Protein AF-A0A0S8G9I5-F1 (afdb_monomer_lite)

Sequence (180 aa):
MPITRRNDHHEYWGPWATLGWSVLLLGIFMLVQYGVWHVFSDVMQMRDPELASGASVFARYAGLVLALSTHATAGVCGALLIVIIHGRRGARPATYLAWRWAGWRTFRFWFAASLMLVGVAELANYLADRPAVPEFMRLAYETAGWLPLLALAVVMVAPLFEEVFFRGFLYAGLAHSRIG

Foldseek 3Di:
DDPPPDLCLQLAAAQVVLVVLLVVLVVVLVVLLVVLLVVVLVVVCVVPVVCVDSVSVCLQAVQQSLLVSLQRSLVVSVVVLVVVSVVRPPHDLCVLLVPDDDDPVRVVVVVVVVVVVLVVVLVVCVVVVHDSDDPSRVSNCVNNVDNVSSCCSPVPRNVVSCSCSVRRRNVSNHVSHPND

pLDDT: mean 88.64, std 13.07, range [40.5, 98.31]

Secondary structure (DSSP, 8-state):
-------GGGTSPPHHHHHHHHHHHHHHHHHHHHHHHHHHHHHHHHH-TT--SHHHHHHHHHHHHHHHHHHHHHHHHHHHHHHHHHTSTT--HHHHTT--PPPHHHHHHHHHHHHHHHHHHHHHHHHTT--SS-HHHHHHHHT-SSHHHHHHIIIIIHHHHHIIIIIIIIIHHHHTSTT-

Structure (mmCIF, N/CA/C/O backbone):
data_AF-A0A0S8G9I5-F1
#
_entry.id   AF-A0A0S8G9I5-F1
#
loop_
_atom_site.group_PDB
_atom_site.id
_atom_site.type_symbol
_atom_site.label_atom_id
_atom_site.label_alt_id
_atom_site.label_comp_id
_atom_site.label_asym_id
_atom_site.label_entity_id
_atom_site.label_seq_id
_atom_site.pdbx_PDB_ins_code
_atom_site.Cartn_x
_atom_site.Cartn_y
_atom_site.Cartn_z
_atom_site.occupancy
_atom_site.B_iso_or_equiv
_atom_site.auth_seq_id
_atom_site.auth_comp_id
_atom_site.auth_asym_id
_atom_site.auth_atom_id
_atom_site.pdbx_PDB_model_num
ATOM 1 N N . MET A 1 1 ? -14.919 -9.588 39.636 1.00 40.50 1 MET A N 1
ATOM 2 C CA . MET A 1 1 ? -14.364 -8.240 39.379 1.00 40.50 1 MET A CA 1
ATOM 3 C C . MET A 1 1 ? -15.350 -7.483 38.507 1.00 40.50 1 MET A C 1
ATOM 5 O O . MET A 1 1 ? -15.691 -8.015 37.456 1.00 40.50 1 MET A O 1
ATOM 9 N N . PRO A 1 2 ? -15.861 -6.317 38.928 1.00 40.72 2 PRO A N 1
ATOM 10 C CA . PRO A 1 2 ? -16.742 -5.527 38.084 1.00 40.72 2 PRO A CA 1
ATOM 11 C C . PRO A 1 2 ? -15.898 -4.856 36.996 1.00 40.72 2 PRO A C 1
ATOM 13 O O . PRO A 1 2 ? -14.921 -4.172 37.293 1.00 40.72 2 PRO A O 1
ATOM 16 N N . ILE A 1 3 ? -16.254 -5.095 35.735 1.00 45.78 3 ILE A N 1
ATOM 17 C CA . ILE A 1 3 ? -15.693 -4.387 34.583 1.00 45.78 3 ILE A CA 1
ATOM 18 C C . ILE A 1 3 ? -16.257 -2.970 34.658 1.00 45.78 3 ILE A C 1
ATOM 20 O O . ILE A 1 3 ? -17.406 -2.723 34.290 1.00 45.78 3 ILE A O 1
ATOM 24 N N . THR A 1 4 ? -15.485 -2.041 35.212 1.00 46.47 4 THR A N 1
ATOM 25 C CA . THR A 1 4 ? -15.797 -0.620 35.119 1.00 46.47 4 THR A CA 1
ATOM 26 C C . THR A 1 4 ? -15.735 -0.242 33.641 1.00 46.47 4 THR A C 1
ATOM 28 O O . THR A 1 4 ? -14.672 -0.287 33.026 1.00 46.47 4 THR A O 1
ATOM 31 N N . ARG A 1 5 ? -16.886 0.093 33.040 1.00 44.69 5 ARG A N 1
ATOM 32 C CA . ARG A 1 5 ? -16.924 0.781 31.744 1.00 44.69 5 ARG A CA 1
ATOM 33 C C . ARG A 1 5 ? -16.245 2.132 31.942 1.00 44.69 5 ARG A C 1
ATOM 35 O O . ARG A 1 5 ? -16.854 3.076 32.440 1.00 44.69 5 ARG A O 1
ATOM 42 N N . ARG A 1 6 ? -14.955 2.197 31.635 1.00 48.72 6 ARG A N 1
ATOM 43 C CA . ARG A 1 6 ? -14.261 3.460 31.425 1.00 48.72 6 ARG A CA 1
ATOM 44 C C . ARG A 1 6 ? -14.947 4.129 30.228 1.00 48.72 6 ARG A C 1
ATOM 46 O O . ARG A 1 6 ? -15.430 3.464 29.318 1.00 48.72 6 ARG A O 1
ATOM 53 N N . ASN A 1 7 ? -15.129 5.443 30.295 1.00 48.00 7 ASN A N 1
ATOM 54 C CA . ASN A 1 7 ? -15.726 6.196 29.195 1.00 48.00 7 ASN A CA 1
ATOM 55 C C . ASN A 1 7 ? -14.688 6.297 28.068 1.00 48.00 7 ASN A C 1
ATOM 57 O O . ASN A 1 7 ? -13.975 7.292 27.952 1.00 48.00 7 ASN A O 1
ATOM 61 N N . ASP A 1 8 ? -14.593 5.247 27.256 1.00 53.97 8 ASP A N 1
ATOM 62 C CA . ASP A 1 8 ? -13.594 5.070 26.192 1.00 53.97 8 ASP A CA 1
ATOM 63 C C . ASP A 1 8 ? -13.790 6.055 25.020 1.00 53.97 8 ASP A C 1
ATOM 65 O O . ASP A 1 8 ? -12.931 6.202 24.152 1.00 53.97 8 ASP A O 1
ATOM 69 N N . HIS A 1 9 ? -14.901 6.802 25.020 1.00 54.06 9 HIS A N 1
ATOM 70 C CA . HIS A 1 9 ? -15.268 7.778 23.989 1.00 54.06 9 HIS A CA 1
ATOM 71 C C . HIS A 1 9 ? -14.247 8.914 23.783 1.00 54.06 9 HIS A C 1
ATOM 73 O O . HIS A 1 9 ? -14.308 9.617 22.772 1.00 54.06 9 HIS A O 1
ATOM 79 N N . HIS A 1 10 ? -13.313 9.128 24.714 1.00 60.84 10 HIS A N 1
ATOM 80 C CA . HIS A 1 10 ? -12.284 10.161 24.568 1.00 60.84 10 HIS A CA 1
ATOM 81 C C . HIS A 1 10 ? -11.042 9.697 23.799 1.00 60.84 10 HIS A C 1
ATOM 83 O O . HIS A 1 10 ? -10.368 10.535 23.199 1.00 60.84 10 HIS A O 1
ATOM 89 N N . GLU A 1 11 ? -10.756 8.395 23.766 1.00 75.12 11 GLU A N 1
ATOM 90 C CA . GLU A 1 11 ? -9.506 7.872 23.197 1.00 75.12 11 GLU A CA 1
ATOM 91 C C . GLU A 1 11 ? -9.548 7.781 21.671 1.00 75.12 11 GLU A C 1
ATOM 93 O O . GLU A 1 11 ? -8.516 7.931 21.021 1.00 75.12 11 GLU A O 1
ATOM 98 N N . TYR A 1 12 ? -10.743 7.621 21.097 1.00 83.00 12 TYR A N 1
ATOM 99 C CA . TYR A 1 12 ? -10.941 7.479 19.658 1.00 83.00 12 TYR A CA 1
ATOM 100 C C . TYR A 1 12 ? -11.395 8.782 18.998 1.00 83.00 12 TYR A C 1
ATOM 102 O O . TYR A 1 12 ? -11.953 9.690 19.630 1.00 83.00 12 TYR A O 1
ATOM 110 N N . TRP A 1 13 ? -11.126 8.881 17.696 1.00 84.56 13 TRP A N 1
ATOM 111 C CA . TRP A 1 13 ? -11.718 9.928 16.872 1.00 84.56 13 TRP A CA 1
ATOM 112 C C . TRP A 1 13 ? -13.193 9.583 16.649 1.00 84.56 13 TRP A C 1
ATOM 114 O O . TRP A 1 13 ? -13.551 8.415 16.538 1.00 84.56 13 TRP A O 1
ATOM 124 N N . GLY A 1 14 ? -14.056 10.602 16.624 1.00 85.81 14 GLY A N 1
ATOM 125 C CA . GLY A 1 14 ? -15.460 10.400 16.267 1.00 85.81 14 GLY A CA 1
ATOM 126 C C . GLY A 1 14 ? -15.603 9.968 14.801 1.00 85.81 14 GLY A C 1
ATOM 127 O O . GLY A 1 14 ? -14.696 10.213 14.006 1.00 85.81 14 GLY A O 1
ATOM 128 N N . PRO A 1 15 ? -16.762 9.426 14.400 1.00 88.12 15 PRO A N 1
ATOM 129 C CA . PRO A 1 15 ? -16.919 8.733 13.120 1.00 88.12 15 PRO A CA 1
ATOM 130 C C . PRO A 1 15 ? -16.660 9.669 11.934 1.00 88.12 15 PRO A C 1
ATOM 132 O O . PRO A 1 15 ? -15.913 9.336 11.020 1.00 88.12 15 PRO A O 1
ATOM 135 N N . TRP A 1 16 ? -17.186 10.893 11.994 1.00 89.75 16 TRP A N 1
ATOM 136 C CA . TRP A 1 16 ? -16.974 11.912 10.965 1.00 89.75 16 TRP A CA 1
ATOM 137 C C . TRP A 1 16 ? -15.530 12.407 10.893 1.00 89.75 16 TRP A C 1
ATOM 139 O O . TRP A 1 16 ? -15.026 12.659 9.803 1.00 89.75 16 TRP A O 1
ATOM 149 N N . ALA A 1 17 ? -14.845 12.511 12.036 1.00 91.06 17 ALA A N 1
ATOM 150 C CA . ALA A 1 17 ? -13.436 12.886 12.057 1.00 91.06 17 ALA A CA 1
ATOM 151 C C . ALA A 1 17 ? -12.570 11.762 11.471 1.00 91.06 17 ALA A C 1
ATOM 153 O O . ALA A 1 17 ? -11.697 12.035 10.654 1.00 91.06 17 ALA A O 1
ATOM 154 N N . THR A 1 18 ? -12.847 10.503 11.819 1.00 93.00 18 THR A N 1
ATOM 155 C CA . THR A 1 18 ? -12.174 9.330 11.245 1.00 93.00 18 THR A CA 1
ATOM 156 C C . THR A 1 18 ? -12.372 9.256 9.735 1.00 93.00 18 THR A C 1
ATOM 158 O O . THR A 1 18 ? -11.395 9.077 9.011 1.00 93.00 18 THR A O 1
ATOM 161 N N . LEU A 1 19 ? -13.596 9.460 9.235 1.00 93.88 19 LEU A N 1
ATOM 162 C CA . LEU A 1 19 ? -13.860 9.506 7.794 1.00 93.88 19 LEU A CA 1
ATOM 163 C C . LEU A 1 19 ? -13.138 10.679 7.119 1.00 93.88 19 LEU A C 1
ATOM 165 O O . LEU A 1 19 ? -12.492 10.476 6.095 1.00 93.88 19 LEU A O 1
ATOM 169 N N . GLY A 1 20 ? -13.173 11.876 7.713 1.00 95.44 20 GLY A N 1
ATOM 170 C CA . GLY A 1 20 ? -12.478 13.054 7.185 1.00 95.44 20 GLY A CA 1
ATOM 171 C C . GLY A 1 20 ? -10.966 12.843 7.061 1.00 95.44 20 GLY A C 1
ATOM 172 O O . GLY A 1 20 ? -10.391 13.085 6.001 1.00 95.44 20 GLY A O 1
ATOM 173 N N . TRP A 1 21 ? -10.328 12.309 8.105 1.00 95.44 21 TRP A N 1
ATOM 174 C CA . TRP A 1 21 ? -8.907 11.951 8.073 1.00 95.44 21 TRP A CA 1
ATOM 175 C C . TRP A 1 21 ? -8.605 10.821 7.090 1.00 95.44 21 TRP A C 1
ATOM 177 O O . TRP A 1 21 ? -7.568 10.857 6.436 1.00 95.44 21 TRP A O 1
ATOM 187 N N . SER A 1 22 ? -9.503 9.844 6.948 1.00 95.62 22 SER A N 1
ATOM 188 C CA . SER A 1 22 ? -9.336 8.738 5.997 1.00 95.62 22 SER A CA 1
ATOM 189 C C . SER A 1 22 ? -9.384 9.225 4.551 1.00 95.62 22 SER A C 1
ATOM 191 O O . SER A 1 22 ? -8.548 8.826 3.747 1.00 95.62 22 SER A O 1
ATOM 193 N N . VAL A 1 23 ? -10.309 10.134 4.228 1.00 97.19 23 VAL A N 1
ATOM 194 C CA . VAL A 1 23 ? -10.384 10.774 2.905 1.00 97.19 23 VAL A CA 1
ATOM 195 C C . VAL A 1 23 ? -9.152 11.640 2.650 1.00 97.19 23 VAL A C 1
ATOM 197 O O . VAL A 1 23 ? -8.579 11.574 1.565 1.00 97.19 23 VAL A O 1
ATOM 200 N N . LEU A 1 24 ? -8.695 12.406 3.647 1.00 97.25 24 LEU A N 1
ATOM 201 C CA . LEU A 1 24 ? -7.464 13.185 3.519 1.00 97.25 24 LEU A CA 1
ATOM 202 C C . LEU A 1 24 ? -6.247 12.282 3.276 1.00 97.25 24 LEU A C 1
ATOM 204 O O . LEU A 1 24 ? -5.451 12.559 2.382 1.00 97.25 24 LEU A O 1
ATOM 208 N N . LEU A 1 25 ? -6.111 11.193 4.037 1.00 96.81 25 LEU A N 1
ATOM 209 C CA . LEU A 1 25 ? -5.029 10.225 3.862 1.00 96.81 25 LEU A CA 1
ATOM 210 C C . LEU A 1 25 ? -5.096 9.542 2.501 1.00 96.81 25 LEU A C 1
ATOM 212 O O . LEU A 1 25 ? -4.047 9.352 1.899 1.00 96.81 25 LEU A O 1
ATOM 216 N N . LEU A 1 26 ? -6.290 9.235 1.989 1.00 96.62 26 LEU A N 1
ATOM 217 C CA . LEU A 1 26 ? -6.466 8.718 0.633 1.00 96.62 26 LEU A CA 1
ATOM 218 C C . LEU A 1 26 ? -6.025 9.745 -0.421 1.00 96.62 26 LEU A C 1
ATOM 220 O O . LEU A 1 26 ? -5.347 9.391 -1.380 1.00 96.62 26 LEU A O 1
ATOM 224 N N . GLY A 1 27 ? -6.350 11.025 -0.231 1.00 98.06 27 GLY A N 1
ATOM 225 C CA . GLY A 1 27 ? -5.862 12.098 -1.099 1.00 98.06 27 GLY A CA 1
ATOM 226 C C . GLY A 1 27 ? -4.334 12.184 -1.098 1.00 98.06 27 GLY A C 1
ATOM 227 O O . GLY A 1 27 ? -3.712 12.196 -2.157 1.00 98.06 27 GLY A O 1
ATOM 228 N N . ILE A 1 28 ? -3.713 12.168 0.083 1.00 98.00 28 ILE A N 1
ATOM 229 C CA . ILE A 1 28 ? -2.249 12.188 0.227 1.00 98.00 28 ILE A CA 1
ATOM 230 C C . ILE A 1 28 ? -1.620 10.922 -0.362 1.00 98.00 28 ILE A C 1
ATOM 232 O O . ILE A 1 28 ? -0.601 11.013 -1.038 1.00 98.00 28 ILE A O 1
ATOM 236 N N . PHE A 1 29 ? -2.240 9.761 -0.161 1.00 97.62 29 PHE A N 1
ATOM 237 C CA . PHE A 1 29 ? -1.826 8.490 -0.750 1.00 97.62 29 PHE A CA 1
ATOM 238 C C . PHE A 1 29 ? -1.730 8.609 -2.274 1.00 97.62 29 PHE A C 1
ATOM 240 O O . PHE A 1 29 ? -0.690 8.297 -2.853 1.00 97.62 29 PHE A O 1
ATOM 247 N N . MET A 1 30 ? -2.775 9.141 -2.920 1.00 97.75 30 MET A N 1
ATOM 248 C CA . MET A 1 30 ? -2.793 9.341 -4.372 1.00 97.75 30 MET A CA 1
ATOM 249 C C . MET A 1 30 ? -1.730 10.348 -4.822 1.00 97.75 30 MET A C 1
ATOM 251 O O . MET A 1 30 ? -1.039 10.108 -5.810 1.00 97.75 30 MET A O 1
ATOM 255 N N . LEU A 1 31 ? -1.549 11.444 -4.078 1.00 98.31 31 LEU A N 1
ATOM 256 C CA . LEU A 1 31 ? -0.527 12.450 -4.379 1.00 98.31 31 LEU A CA 1
ATOM 257 C C . LEU A 1 31 ? 0.893 11.890 -4.274 1.00 98.31 31 LEU A C 1
ATOM 259 O O . LEU A 1 31 ? 1.727 12.201 -5.119 1.00 98.31 31 LEU A O 1
ATOM 263 N N . VAL A 1 32 ? 1.178 11.058 -3.270 1.00 98.25 32 VAL A N 1
ATOM 264 C CA . VAL A 1 32 ? 2.503 10.445 -3.103 1.00 98.25 32 VAL A CA 1
ATOM 265 C C . VAL A 1 32 ? 2.766 9.436 -4.216 1.00 98.25 32 VAL A C 1
ATOM 267 O O . VAL A 1 32 ? 3.834 9.492 -4.822 1.00 98.25 32 VAL A O 1
ATOM 270 N N . GLN A 1 33 ? 1.807 8.565 -4.543 1.00 96.88 33 GLN A N 1
ATOM 271 C CA . GLN A 1 33 ? 1.974 7.623 -5.655 1.00 96.88 33 GLN A CA 1
ATOM 272 C C . GLN A 1 33 ? 2.198 8.342 -6.988 1.00 96.88 33 GLN A C 1
ATOM 274 O O . GLN A 1 33 ? 3.132 8.014 -7.720 1.00 96.88 33 GLN A O 1
ATOM 279 N N . TYR A 1 34 ? 1.378 9.353 -7.279 1.00 97.00 34 TYR A N 1
ATOM 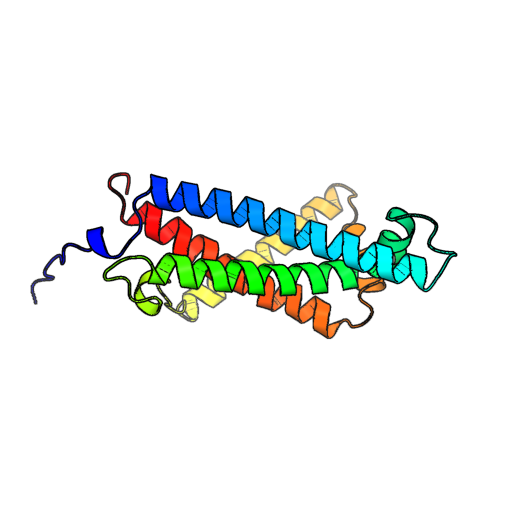280 C CA . TYR A 1 34 ? 1.506 10.159 -8.489 1.00 97.00 34 TYR A CA 1
ATOM 281 C C . TYR A 1 34 ? 2.832 10.931 -8.525 1.00 97.00 34 TYR A C 1
ATOM 283 O O . TYR A 1 34 ? 3.508 10.959 -9.550 1.00 97.00 34 TYR A O 1
ATOM 291 N N . GLY A 1 35 ? 3.248 11.508 -7.396 1.00 97.88 35 GLY A N 1
ATOM 292 C CA . GLY A 1 35 ? 4.516 12.222 -7.276 1.00 97.88 35 GLY A CA 1
ATOM 293 C C . GLY A 1 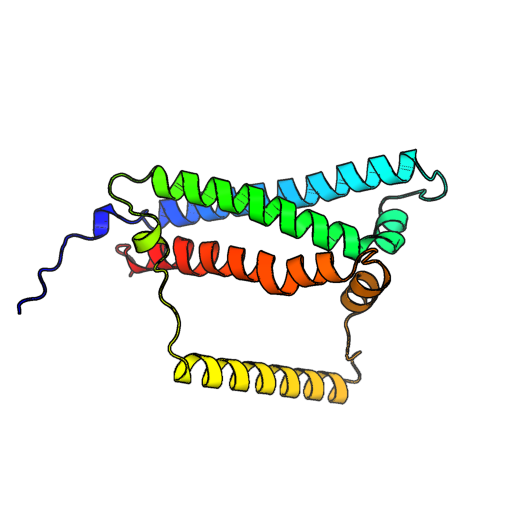35 ? 5.725 11.318 -7.514 1.00 97.88 35 GLY A C 1
ATOM 294 O O . GLY A 1 35 ? 6.611 11.684 -8.284 1.00 97.88 35 GLY A O 1
ATOM 295 N N . VAL A 1 36 ? 5.748 10.121 -6.917 1.00 97.81 36 VAL A N 1
ATOM 296 C CA . VAL A 1 36 ? 6.814 9.131 -7.156 1.00 97.81 36 VAL A CA 1
ATOM 297 C C . VAL A 1 36 ? 6.851 8.729 -8.625 1.00 97.81 36 VAL A C 1
ATOM 299 O O . VAL A 1 36 ? 7.931 8.714 -9.212 1.00 97.81 36 VAL A O 1
ATOM 302 N N . TRP A 1 37 ? 5.692 8.457 -9.229 1.00 96.75 37 TRP A N 1
ATOM 303 C CA . TRP A 1 37 ? 5.592 8.133 -10.650 1.00 96.75 37 TRP A CA 1
ATOM 304 C C . TRP A 1 37 ? 6.206 9.222 -11.539 1.00 96.75 37 TRP A C 1
ATOM 306 O O . TRP A 1 37 ? 7.069 8.918 -12.362 1.00 96.75 37 TRP A O 1
ATOM 316 N N . HIS A 1 38 ? 5.812 10.481 -11.343 1.00 96.69 38 HIS A N 1
ATOM 317 C CA . HIS A 1 38 ? 6.303 11.595 -12.154 1.00 96.69 38 HIS A CA 1
ATOM 318 C C . HIS A 1 38 ? 7.794 11.841 -11.971 1.00 96.69 38 HIS A C 1
ATOM 320 O O . HIS A 1 38 ? 8.531 11.847 -12.952 1.00 96.69 38 HIS A O 1
ATOM 326 N N . VAL A 1 39 ? 8.259 11.958 -10.724 1.00 97.25 39 VAL A N 1
ATOM 327 C CA . VAL A 1 39 ? 9.683 12.182 -10.443 1.00 97.25 39 VAL A CA 1
ATOM 328 C C . VAL A 1 39 ? 10.529 11.044 -11.009 1.00 97.25 39 VAL A C 1
ATOM 330 O O . VAL A 1 39 ? 11.565 11.291 -11.620 1.00 97.25 39 VAL A O 1
ATOM 333 N N . PHE A 1 40 ? 10.093 9.793 -10.845 1.00 96.69 40 PHE A N 1
ATOM 334 C CA . PHE A 1 40 ? 10.810 8.648 -11.395 1.00 96.69 40 PHE A CA 1
ATOM 335 C C . PHE A 1 40 ? 10.837 8.683 -12.927 1.00 96.69 40 PHE A C 1
ATOM 337 O O . PHE A 1 40 ? 11.901 8.507 -13.522 1.00 96.69 40 PHE A O 1
ATOM 344 N N . SER A 1 41 ? 9.688 8.932 -13.560 1.00 95.56 41 SER A N 1
ATOM 345 C CA . SER A 1 41 ? 9.573 9.007 -15.016 1.00 95.56 41 SER A CA 1
ATOM 346 C C . SER A 1 41 ? 10.466 10.097 -15.594 1.00 95.56 41 SER A C 1
ATOM 348 O O . SER A 1 41 ? 11.256 9.807 -16.488 1.00 95.56 41 SER A O 1
ATOM 350 N N . ASP A 1 42 ? 10.416 11.309 -15.049 1.00 95.31 42 ASP A N 1
ATOM 351 C CA . ASP A 1 42 ? 11.211 12.438 -15.536 1.00 95.31 42 ASP A CA 1
ATOM 352 C C . ASP A 1 42 ? 12.714 12.145 -15.420 1.00 95.31 42 ASP A C 1
ATOM 354 O O . ASP A 1 42 ? 13.470 12.344 -16.371 1.00 95.31 42 ASP A O 1
ATOM 358 N N . VAL A 1 43 ? 13.154 11.578 -14.291 1.00 96.38 43 VAL A N 1
ATOM 359 C CA . VAL A 1 43 ? 14.565 11.213 -14.088 1.00 96.38 43 VAL A CA 1
ATOM 360 C C . VAL A 1 43 ? 15.013 10.114 -15.054 1.00 96.38 43 VAL A C 1
ATOM 362 O O . VAL A 1 43 ? 16.145 10.164 -15.536 1.00 96.38 43 VAL A O 1
ATOM 365 N N . MET A 1 44 ? 14.171 9.118 -15.348 1.00 95.75 44 MET A N 1
ATOM 366 C CA . MET A 1 44 ? 14.527 8.058 -16.300 1.00 95.75 44 MET A CA 1
ATOM 367 C C . MET A 1 44 ? 14.602 8.582 -17.735 1.00 95.75 44 MET A C 1
ATOM 369 O O . MET A 1 44 ? 15.562 8.267 -18.431 1.00 95.75 44 MET A O 1
ATOM 373 N N . GLN A 1 45 ? 13.665 9.431 -18.157 1.00 94.88 45 GLN A N 1
ATOM 374 C CA . GLN A 1 45 ? 13.676 10.026 -19.501 1.00 94.88 45 GLN A CA 1
ATOM 375 C C . GLN A 1 45 ? 14.874 10.960 -19.717 1.00 94.88 45 GLN A C 1
ATOM 377 O O . GLN A 1 45 ? 15.448 10.994 -20.802 1.00 94.88 45 GLN A O 1
ATOM 382 N N . MET A 1 46 ? 15.315 11.677 -18.676 1.00 94.00 46 MET A N 1
ATOM 383 C CA . MET A 1 46 ? 16.543 12.483 -18.735 1.00 94.00 46 MET A CA 1
ATOM 384 C C . MET A 1 46 ? 17.811 11.634 -18.892 1.00 94.00 46 MET A C 1
ATOM 386 O O . MET A 1 46 ? 18.810 12.116 -19.424 1.00 94.00 46 MET A O 1
ATOM 390 N N . ARG A 1 47 ? 17.801 10.394 -18.389 1.00 94.25 47 ARG A N 1
ATOM 391 C CA . ARG A 1 47 ? 18.947 9.473 -18.458 1.00 94.25 47 ARG A CA 1
ATOM 392 C C . ARG A 1 47 ? 18.970 8.648 -19.737 1.00 94.25 47 ARG A C 1
ATOM 394 O O . ARG A 1 47 ? 20.053 8.304 -20.197 1.00 94.25 47 ARG A O 1
ATOM 401 N N . ASP A 1 48 ? 17.801 8.323 -20.271 1.00 93.44 48 ASP A N 1
ATOM 402 C CA . ASP A 1 48 ? 17.637 7.507 -21.466 1.00 93.44 48 ASP A CA 1
ATOM 403 C C . ASP A 1 48 ? 16.598 8.150 -22.402 1.00 93.44 48 ASP A C 1
ATOM 405 O O . ASP A 1 48 ? 15.391 7.957 -22.213 1.00 93.44 48 ASP A O 1
ATOM 409 N N . PRO A 1 49 ? 17.051 8.915 -23.415 1.00 88.06 49 PRO A N 1
ATOM 410 C CA . PRO A 1 49 ? 16.171 9.564 -24.383 1.00 88.06 49 PRO A CA 1
ATOM 411 C C . PRO A 1 49 ? 15.324 8.598 -25.226 1.00 88.06 49 PRO A C 1
ATOM 413 O O . PRO A 1 49 ? 14.366 9.045 -25.855 1.00 88.06 49 PRO A O 1
ATOM 416 N N . GLU A 1 50 ? 15.635 7.293 -25.253 1.00 90.38 50 GLU A N 1
ATOM 417 C CA . GLU A 1 50 ? 14.793 6.294 -25.932 1.00 90.38 50 GLU A CA 1
ATOM 418 C C . GLU A 1 50 ? 13.451 6.084 -25.210 1.00 90.38 50 GLU A C 1
ATOM 420 O O . GLU A 1 50 ? 12.476 5.615 -25.805 1.00 90.38 50 GLU A O 1
ATOM 425 N N . LEU A 1 51 ? 13.355 6.485 -23.938 1.00 91.31 51 LEU A N 1
ATOM 426 C CA . LEU A 1 51 ? 12.113 6.499 -23.170 1.00 91.31 51 LEU A CA 1
ATOM 427 C C . LEU A 1 51 ? 11.257 7.709 -23.571 1.00 91.31 51 LEU A C 1
ATOM 429 O O . LEU A 1 51 ? 11.068 8.649 -22.809 1.00 91.31 51 LEU A O 1
ATOM 433 N N . ALA A 1 52 ? 10.697 7.675 -24.778 1.00 86.38 52 ALA A N 1
ATOM 434 C CA . ALA A 1 52 ? 9.969 8.797 -25.376 1.00 86.38 52 ALA A CA 1
ATOM 435 C C . ALA A 1 52 ? 8.676 9.212 -24.637 1.00 86.38 52 ALA A C 1
ATOM 437 O O . ALA A 1 52 ? 8.088 10.247 -24.947 1.00 86.38 52 ALA A O 1
ATOM 438 N N . SER A 1 53 ? 8.175 8.399 -23.701 1.00 91.94 53 SER A N 1
ATOM 439 C CA . SER A 1 53 ? 6.934 8.672 -22.969 1.00 91.94 53 SER A CA 1
ATOM 440 C C . SER A 1 53 ? 6.887 8.023 -21.583 1.00 91.94 53 SER A C 1
ATOM 442 O O . SER A 1 53 ? 7.605 7.064 -21.283 1.00 91.94 53 SER A O 1
ATOM 444 N N . GLY A 1 54 ? 5.939 8.471 -20.755 1.00 89.06 54 GLY A N 1
ATOM 445 C CA . GLY A 1 54 ? 5.603 7.779 -19.509 1.00 89.06 54 GLY A CA 1
ATOM 446 C C . GLY A 1 54 ? 5.201 6.318 -19.747 1.00 89.06 54 GLY A C 1
ATOM 447 O O . GLY A 1 54 ? 5.599 5.447 -18.987 1.00 89.06 54 GLY A O 1
ATOM 448 N N . ALA A 1 55 ? 4.510 5.996 -20.844 1.00 91.25 55 ALA A N 1
ATOM 449 C CA . ALA A 1 55 ? 4.137 4.613 -21.150 1.00 91.25 55 ALA A CA 1
ATOM 450 C C . ALA A 1 55 ? 5.362 3.707 -21.378 1.00 91.25 55 ALA A C 1
ATOM 452 O O . ALA A 1 55 ? 5.397 2.590 -20.865 1.00 91.25 55 ALA A O 1
ATOM 453 N N . SER A 1 56 ? 6.396 4.196 -22.074 1.00 93.50 56 SER A N 1
ATOM 454 C CA . SER A 1 56 ? 7.651 3.447 -22.252 1.00 93.50 56 SER A CA 1
ATOM 455 C C . SER A 1 56 ? 8.423 3.272 -20.944 1.00 93.50 56 SER A C 1
ATOM 457 O O . SER A 1 56 ? 8.999 2.210 -20.714 1.00 93.50 56 SER A O 1
ATOM 459 N N . VAL A 1 57 ? 8.390 4.269 -20.049 1.00 94.31 57 VAL A N 1
ATOM 460 C CA . VAL A 1 57 ? 8.961 4.125 -18.700 1.00 94.31 57 VAL A CA 1
ATOM 461 C C . VAL A 1 57 ? 8.192 3.063 -17.919 1.00 94.31 57 VAL A C 1
ATOM 463 O O . VAL A 1 57 ? 8.805 2.179 -17.324 1.00 94.31 57 VAL A O 1
ATOM 466 N N . PHE A 1 58 ? 6.859 3.116 -17.941 1.00 93.25 58 PHE A N 1
ATOM 467 C CA . PHE A 1 58 ? 6.014 2.158 -17.236 1.00 93.25 58 PHE A CA 1
ATOM 468 C C . PHE A 1 58 ? 6.286 0.733 -17.719 1.00 93.25 58 PHE A C 1
ATOM 470 O O . PHE A 1 58 ? 6.568 -0.143 -16.910 1.00 93.25 58 PHE A O 1
ATOM 477 N N . ALA A 1 59 ? 6.300 0.513 -19.034 1.00 93.56 59 ALA A N 1
ATOM 478 C CA . ALA A 1 59 ? 6.577 -0.795 -19.620 1.00 93.56 59 ALA A CA 1
ATOM 479 C C . ALA A 1 59 ? 7.952 -1.363 -19.225 1.00 93.56 59 ALA A C 1
ATOM 481 O O . ALA A 1 59 ? 8.121 -2.576 -19.198 1.00 93.56 59 ALA A O 1
ATOM 482 N N . ARG A 1 60 ? 8.933 -0.513 -18.900 1.00 95.44 60 ARG A N 1
ATOM 483 C CA . ARG A 1 60 ? 10.292 -0.943 -18.536 1.00 95.44 60 ARG A CA 1
ATOM 484 C C . ARG A 1 60 ? 10.534 -1.040 -17.029 1.00 95.44 60 ARG A C 1
ATOM 486 O O . ARG A 1 60 ? 11.419 -1.782 -16.614 1.00 95.44 60 ARG A O 1
ATOM 493 N N . TYR A 1 61 ? 9.772 -0.304 -16.216 1.00 96.25 61 TYR A N 1
ATOM 494 C CA . TYR A 1 61 ? 10.038 -0.126 -14.782 1.00 96.25 61 TYR A CA 1
ATOM 495 C C . TYR A 1 61 ? 8.802 -0.262 -13.878 1.00 96.25 61 TYR A C 1
ATOM 497 O O . TYR A 1 61 ? 8.874 0.128 -12.712 1.00 96.25 61 TYR A O 1
ATOM 505 N N . ALA A 1 62 ? 7.673 -0.793 -14.361 1.00 95.75 62 ALA A N 1
ATOM 506 C CA . ALA A 1 62 ? 6.426 -0.897 -13.591 1.00 95.75 62 ALA A CA 1
ATOM 507 C C . ALA A 1 62 ? 6.625 -1.519 -12.200 1.00 95.75 62 ALA A C 1
ATOM 509 O O . ALA A 1 62 ? 6.126 -0.985 -11.211 1.00 95.75 62 ALA A O 1
ATOM 510 N N . GLY A 1 63 ? 7.384 -2.611 -12.106 1.00 96.94 63 GLY A N 1
ATOM 511 C CA . GLY A 1 63 ? 7.667 -3.300 -10.850 1.00 96.94 63 GLY A CA 1
ATOM 512 C C . GLY A 1 63 ? 8.474 -2.462 -9.869 1.00 96.94 63 GLY A C 1
ATOM 513 O O . GLY A 1 63 ? 8.133 -2.378 -8.689 1.00 96.94 63 GLY A O 1
ATOM 514 N N . LEU A 1 64 ? 9.526 -1.802 -10.357 1.00 97.25 64 LEU A N 1
ATOM 515 C CA . LEU A 1 64 ? 10.347 -0.918 -9.534 1.00 97.25 64 LEU A CA 1
ATOM 516 C C . LEU A 1 64 ? 9.549 0.301 -9.054 1.00 97.25 64 LEU A C 1
ATOM 518 O O . LEU A 1 64 ? 9.593 0.634 -7.870 1.00 97.25 64 LEU A O 1
ATOM 522 N N . VAL A 1 65 ? 8.778 0.932 -9.944 1.00 96.75 65 VAL A N 1
ATOM 523 C CA . VAL A 1 65 ? 7.885 2.048 -9.600 1.00 96.75 65 VAL A CA 1
ATOM 524 C C . VAL A 1 65 ? 6.860 1.606 -8.562 1.00 96.75 65 VAL A C 1
ATOM 526 O O . VAL A 1 65 ? 6.674 2.300 -7.567 1.00 96.75 65 VAL A O 1
ATOM 529 N N . LEU A 1 66 ? 6.233 0.440 -8.740 1.00 97.25 66 LEU A N 1
ATOM 530 C CA . LEU A 1 66 ? 5.284 -0.114 -7.775 1.00 97.25 66 LEU A CA 1
ATOM 531 C C . LEU A 1 66 ? 5.936 -0.298 -6.401 1.00 97.25 66 LEU A C 1
ATOM 533 O O . LEU A 1 66 ? 5.362 0.109 -5.386 1.00 97.25 66 LEU A O 1
ATOM 537 N N . ALA A 1 67 ? 7.146 -0.862 -6.358 1.00 97.94 67 ALA A N 1
ATOM 538 C CA . ALA A 1 67 ? 7.885 -1.049 -5.117 1.00 97.94 67 ALA A CA 1
ATOM 539 C C . ALA A 1 67 ? 8.172 0.293 -4.426 1.00 97.94 67 ALA A C 1
ATOM 541 O O . ALA A 1 67 ? 7.854 0.455 -3.245 1.00 97.94 67 ALA A O 1
ATOM 542 N N . LEU A 1 68 ? 8.721 1.268 -5.154 1.00 97.88 68 LEU A N 1
ATOM 543 C CA . LEU A 1 68 ? 9.066 2.589 -4.622 1.00 97.88 68 LEU A CA 1
ATOM 544 C C . LEU A 1 68 ? 7.830 3.357 -4.147 1.00 97.88 68 LEU A C 1
ATOM 546 O O . LEU A 1 68 ? 7.818 3.857 -3.022 1.00 97.88 68 LEU A O 1
ATOM 550 N N . SER A 1 69 ? 6.773 3.395 -4.959 1.00 97.62 69 SER A N 1
ATOM 551 C CA . SER A 1 69 ? 5.509 4.054 -4.621 1.00 97.62 69 SER A CA 1
ATOM 552 C C . SER A 1 69 ? 4.885 3.450 -3.368 1.00 97.62 69 SER A C 1
ATOM 554 O O . SER A 1 69 ? 4.431 4.190 -2.497 1.00 97.62 69 SER A O 1
ATOM 556 N N . THR A 1 70 ? 4.913 2.123 -3.226 1.00 98.00 70 THR A N 1
ATOM 557 C CA . THR A 1 70 ? 4.378 1.435 -2.041 1.00 98.00 70 THR A CA 1
ATOM 558 C C . THR A 1 70 ? 5.151 1.813 -0.778 1.00 98.00 70 THR A C 1
ATOM 560 O O . THR A 1 70 ? 4.540 2.190 0.221 1.00 98.00 70 THR A O 1
ATOM 563 N N . HIS A 1 71 ? 6.487 1.786 -0.823 1.00 98.25 71 HIS A N 1
ATOM 564 C CA . HIS A 1 71 ? 7.325 2.160 0.322 1.00 98.25 71 HIS A CA 1
ATOM 565 C C . HIS A 1 71 ? 7.162 3.632 0.701 1.00 98.25 71 HIS A C 1
ATOM 567 O O . HIS A 1 71 ? 6.970 3.948 1.876 1.00 98.25 71 HIS A O 1
ATOM 573 N N . ALA A 1 72 ? 7.208 4.530 -0.286 1.00 98.25 72 ALA A N 1
ATOM 574 C CA . ALA A 1 72 ? 7.048 5.962 -0.067 1.00 98.25 72 ALA A CA 1
ATOM 575 C C . ALA A 1 72 ? 5.681 6.272 0.551 1.00 98.25 72 ALA A C 1
ATOM 577 O O . ALA A 1 72 ? 5.592 6.991 1.545 1.00 98.25 72 ALA A O 1
ATOM 578 N N . THR A 1 73 ? 4.622 5.673 0.008 1.00 97.75 73 THR A N 1
ATOM 579 C CA . THR A 1 73 ? 3.258 5.906 0.480 1.00 97.75 73 THR A CA 1
ATOM 580 C C . THR A 1 73 ? 3.039 5.340 1.877 1.00 97.75 73 THR A C 1
ATOM 582 O O . THR A 1 73 ? 2.557 6.059 2.747 1.00 97.75 73 THR A O 1
ATOM 585 N N . ALA A 1 74 ? 3.454 4.098 2.139 1.00 97.12 74 ALA A N 1
ATOM 586 C CA . ALA A 1 74 ? 3.358 3.511 3.474 1.00 97.12 74 ALA A CA 1
ATOM 587 C C . ALA A 1 74 ? 4.156 4.314 4.513 1.00 97.12 74 ALA A C 1
ATOM 589 O O . ALA A 1 74 ? 3.678 4.516 5.629 1.00 97.12 74 ALA A O 1
ATOM 590 N N . GLY A 1 75 ? 5.335 4.827 4.144 1.00 97.38 75 GLY A N 1
ATOM 591 C CA . GLY A 1 75 ? 6.141 5.695 5.000 1.00 97.38 75 GLY A CA 1
ATOM 592 C C . GLY A 1 75 ? 5.449 7.024 5.312 1.00 97.38 75 GLY A C 1
ATOM 593 O O . GLY A 1 75 ? 5.268 7.364 6.481 1.00 97.38 75 GLY A O 1
ATOM 594 N N . VAL A 1 76 ? 5.021 7.761 4.282 1.00 97.94 76 VAL A N 1
ATOM 595 C CA . VAL A 1 76 ? 4.385 9.082 4.437 1.00 97.94 76 VAL A CA 1
ATOM 596 C C . VAL A 1 76 ? 3.030 8.964 5.131 1.00 97.94 76 VAL A C 1
ATOM 598 O O . VAL A 1 76 ? 2.801 9.606 6.157 1.00 97.94 76 VAL A O 1
ATOM 601 N N . CYS A 1 77 ? 2.131 8.127 4.615 1.00 97.12 77 CYS A N 1
ATOM 602 C CA . CYS A 1 77 ? 0.797 7.955 5.182 1.00 97.12 77 CYS A CA 1
ATOM 603 C C . CYS A 1 77 ? 0.853 7.287 6.559 1.00 97.12 77 CYS A C 1
ATOM 605 O O . CYS A 1 77 ? 0.098 7.684 7.442 1.00 97.12 77 CYS A O 1
ATOM 607 N N . GLY A 1 78 ? 1.760 6.331 6.783 1.00 94.94 78 GLY A N 1
ATOM 608 C CA . GLY A 1 78 ? 1.962 5.712 8.094 1.00 94.94 78 GLY A CA 1
ATOM 609 C C . GLY A 1 78 ? 2.442 6.717 9.144 1.00 94.94 78 GLY A C 1
ATOM 610 O O . GLY A 1 78 ? 1.883 6.775 10.240 1.00 94.94 78 GLY A O 1
ATOM 611 N N . ALA A 1 79 ? 3.413 7.569 8.804 1.00 94.88 79 ALA A N 1
ATOM 612 C CA . ALA A 1 79 ? 3.879 8.629 9.697 1.00 94.88 79 ALA A CA 1
ATOM 613 C C . ALA A 1 79 ? 2.769 9.648 10.007 1.00 94.88 79 ALA A C 1
ATOM 615 O O . ALA A 1 79 ? 2.542 9.982 11.172 1.00 94.88 79 ALA A O 1
ATOM 616 N N . LEU A 1 80 ? 2.030 10.097 8.988 1.00 95.50 80 LEU A N 1
ATOM 617 C CA . LEU A 1 80 ? 0.894 11.005 9.167 1.00 95.50 80 LEU A CA 1
ATOM 618 C C . LEU A 1 80 ? -0.196 10.393 10.042 1.00 95.50 80 LEU A C 1
ATOM 620 O O . LEU A 1 80 ? -0.730 11.067 10.919 1.00 95.50 80 LEU A O 1
ATOM 624 N N . LEU A 1 81 ? -0.496 9.113 9.848 1.00 93.75 81 LEU A N 1
ATOM 625 C CA . LEU A 1 81 ? -1.479 8.400 10.648 1.00 93.75 81 LEU A CA 1
ATOM 626 C C . LEU A 1 81 ? -1.073 8.360 12.127 1.00 93.75 81 LEU A C 1
ATOM 628 O O . LEU A 1 81 ? -1.893 8.639 13.002 1.00 93.75 81 LEU A O 1
ATOM 632 N N . ILE A 1 82 ? 0.206 8.104 12.416 1.00 90.62 82 ILE A N 1
ATOM 633 C CA . ILE A 1 82 ? 0.747 8.161 13.781 1.00 90.62 82 ILE A CA 1
ATOM 634 C C . ILE A 1 82 ? 0.593 9.568 14.373 1.00 90.62 82 ILE A C 1
ATOM 636 O O . ILE A 1 82 ? 0.198 9.689 15.535 1.00 90.62 82 ILE A O 1
ATOM 640 N N . VAL A 1 83 ? 0.863 10.624 13.598 1.00 92.38 83 VAL A N 1
ATOM 641 C CA . VAL A 1 83 ? 0.685 12.022 14.033 1.00 92.38 83 VAL A CA 1
ATOM 642 C C . VAL A 1 83 ? -0.786 12.333 14.321 1.00 92.38 83 VAL A C 1
ATOM 644 O O . VAL A 1 83 ? -1.094 12.904 15.367 1.00 92.38 83 VAL A O 1
ATOM 647 N N . ILE A 1 84 ? -1.707 11.909 13.452 1.00 91.56 84 ILE A N 1
ATOM 648 C CA . ILE A 1 84 ? -3.158 12.095 13.628 1.00 91.56 84 ILE A CA 1
ATOM 649 C C . ILE A 1 84 ? -3.648 11.390 14.900 1.00 91.56 84 ILE A C 1
ATOM 651 O O . ILE A 1 84 ? -4.453 11.947 15.651 1.00 91.56 84 ILE A O 1
ATOM 655 N N . ILE A 1 85 ? -3.157 10.179 15.172 1.00 89.00 85 ILE A N 1
ATOM 656 C CA . ILE A 1 85 ? -3.500 9.432 16.388 1.00 89.00 85 ILE A CA 1
ATOM 657 C C . ILE A 1 85 ? -2.939 10.140 17.629 1.00 89.00 85 ILE A C 1
ATOM 659 O O . ILE A 1 85 ? -3.679 10.351 18.587 1.00 89.00 85 ILE A O 1
ATOM 663 N N . HIS A 1 86 ? -1.675 10.576 17.612 1.00 85.75 86 HIS A N 1
ATOM 664 C CA . HIS A 1 86 ? -1.073 11.316 18.733 1.00 85.75 86 HIS A CA 1
ATOM 665 C C . HIS A 1 86 ? -1.726 12.678 18.984 1.00 85.75 86 HIS A C 1
ATOM 667 O O . HIS A 1 86 ? -1.759 13.145 20.122 1.00 85.75 86 HIS A O 1
ATOM 673 N N . GLY A 1 87 ? -2.277 13.312 17.947 1.00 85.06 87 GLY A N 1
ATOM 674 C CA . GLY A 1 87 ? -3.032 14.557 18.074 1.00 85.06 87 GLY A CA 1
ATOM 675 C C . GLY A 1 87 ? -4.319 14.412 18.896 1.00 85.06 87 GLY A C 1
ATOM 676 O O . GLY A 1 87 ? -4.882 15.414 19.346 1.00 85.06 87 GLY A O 1
ATOM 677 N N . ARG A 1 88 ? -4.795 13.182 19.138 1.00 82.56 88 ARG A N 1
ATOM 678 C CA . ARG A 1 88 ? -5.979 12.926 19.960 1.00 82.56 88 ARG A CA 1
ATOM 679 C C . ARG A 1 88 ? -5.613 12.855 21.444 1.00 82.56 88 ARG A C 1
ATOM 681 O O . ARG A 1 88 ? -4.927 11.944 21.901 1.00 82.56 88 ARG A O 1
ATOM 688 N N . ARG A 1 89 ? -6.137 13.800 22.234 1.00 71.75 89 ARG A N 1
ATOM 689 C CA . ARG A 1 89 ? -5.946 13.828 23.695 1.00 71.75 89 ARG A CA 1
ATOM 690 C C . ARG A 1 89 ? -6.415 12.521 24.342 1.00 71.75 89 ARG A C 1
ATOM 692 O O . ARG A 1 89 ? -7.584 12.173 24.240 1.00 71.75 89 ARG A O 1
ATOM 699 N N . GLY A 1 90 ? -5.504 11.849 25.046 1.00 69.38 90 GLY A N 1
ATOM 700 C CA . GLY A 1 90 ? -5.772 10.598 25.764 1.00 69.38 90 GLY A CA 1
ATOM 701 C C . GLY A 1 90 ? -5.529 9.323 24.951 1.00 69.38 90 GLY A C 1
ATOM 702 O O . GLY A 1 90 ? -5.530 8.243 25.538 1.00 69.38 90 GLY A O 1
ATOM 703 N N . ALA A 1 91 ? -5.260 9.423 23.644 1.00 73.12 91 ALA A N 1
ATOM 704 C CA . ALA A 1 91 ? -4.958 8.263 22.817 1.00 73.12 91 ALA A CA 1
ATOM 705 C C . ALA A 1 91 ? -3.560 7.712 23.129 1.00 73.12 91 ALA A C 1
ATOM 707 O O . ALA A 1 91 ? -2.553 8.417 23.053 1.00 73.12 91 ALA A O 1
ATOM 708 N N . ARG A 1 92 ? -3.486 6.416 23.442 1.00 75.19 92 ARG A N 1
ATOM 709 C CA . ARG A 1 92 ? -2.228 5.662 23.423 1.00 75.19 92 ARG A CA 1
ATOM 710 C C . ARG A 1 92 ? -2.158 4.918 22.090 1.00 75.19 92 ARG A C 1
ATOM 712 O O . ARG A 1 92 ? -3.021 4.071 21.877 1.00 75.19 92 ARG A O 1
ATOM 719 N N . PRO A 1 93 ? -1.165 5.157 21.215 1.00 71.56 93 PRO A N 1
ATOM 720 C CA . PRO A 1 93 ? -1.120 4.554 19.878 1.00 71.56 93 PRO A CA 1
ATOM 721 C C . PRO A 1 93 ? -1.225 3.026 19.882 1.00 71.56 93 PRO A C 1
ATOM 723 O O . PRO A 1 93 ? -1.932 2.458 19.061 1.00 71.56 93 PRO A O 1
ATOM 726 N N . ALA A 1 94 ? -0.588 2.362 20.852 1.00 73.81 94 ALA A N 1
ATOM 727 C CA . ALA A 1 94 ? -0.659 0.908 21.001 1.00 73.81 94 ALA A CA 1
ATOM 728 C C . ALA A 1 94 ? -2.076 0.404 21.339 1.00 73.81 94 ALA A C 1
ATOM 730 O O . ALA A 1 94 ? -2.489 -0.650 20.857 1.00 73.81 94 ALA A O 1
ATOM 731 N N . THR A 1 95 ? -2.825 1.167 22.144 1.00 73.75 95 THR A N 1
ATOM 732 C CA . THR A 1 95 ? -4.228 0.876 22.468 1.00 73.75 95 THR A CA 1
ATOM 733 C C . THR A 1 95 ? -5.135 1.218 21.288 1.00 73.75 95 THR A C 1
ATOM 735 O O . THR A 1 95 ? -5.996 0.418 20.942 1.00 73.75 95 THR A O 1
ATOM 738 N N . TYR A 1 96 ? -4.892 2.358 20.633 1.00 76.81 96 TYR A N 1
ATOM 739 C CA . TYR A 1 96 ? -5.675 2.848 19.499 1.00 76.81 96 TYR A CA 1
ATOM 740 C C . TYR A 1 96 ? -5.608 1.886 18.312 1.00 76.81 96 TYR A C 1
ATOM 742 O O . TYR A 1 96 ? -6.636 1.486 17.783 1.00 76.81 96 TYR A O 1
ATOM 750 N N . LEU A 1 97 ? -4.398 1.451 17.945 1.00 78.62 97 LEU A N 1
ATOM 751 C CA . LEU A 1 97 ? -4.169 0.509 16.847 1.00 78.62 97 LEU A CA 1
ATOM 752 C C . LEU A 1 97 ? -4.591 -0.927 17.186 1.00 78.62 97 LEU A C 1
ATOM 754 O O . LEU A 1 97 ? -4.472 -1.810 16.340 1.00 78.62 97 LEU A O 1
ATOM 758 N N . ALA A 1 98 ? -5.053 -1.165 18.420 1.00 71.62 98 ALA A N 1
ATOM 759 C CA . ALA A 1 98 ? -5.507 -2.456 18.911 1.00 71.62 98 ALA A CA 1
ATOM 760 C C . ALA A 1 98 ? -4.541 -3.592 18.538 1.00 71.62 98 ALA A C 1
ATOM 762 O O . ALA A 1 98 ? -4.973 -4.629 18.027 1.00 71.62 98 ALA A O 1
ATOM 763 N N . TRP A 1 99 ? -3.234 -3.396 18.780 1.00 70.19 99 TRP A N 1
ATOM 764 C CA . TRP A 1 99 ? -2.178 -4.337 18.390 1.00 70.19 99 TRP A CA 1
ATOM 765 C C . TRP A 1 99 ? -2.324 -5.663 19.148 1.00 70.19 99 TRP A C 1
ATOM 767 O O . TRP A 1 99 ? -1.701 -5.918 20.178 1.00 70.19 99 TRP A O 1
ATOM 777 N N . ARG A 1 100 ? -3.205 -6.520 18.642 1.00 74.88 100 ARG A N 1
ATOM 778 C CA . ARG A 1 100 ? -3.505 -7.847 19.162 1.00 74.88 100 ARG A CA 1
ATOM 779 C C . ARG A 1 100 ? -3.208 -8.842 18.063 1.00 74.88 100 ARG A C 1
ATOM 781 O O . ARG A 1 100 ? -3.799 -8.771 16.986 1.00 74.88 100 ARG A O 1
ATOM 788 N N . TRP A 1 101 ? -2.292 -9.751 18.359 1.00 77.62 101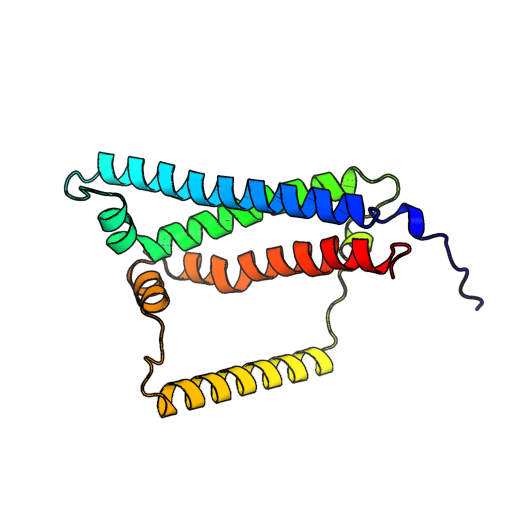 TRP A N 1
ATOM 789 C CA . TRP A 1 101 ? -1.970 -10.866 17.488 1.00 77.62 101 TRP A CA 1
ATOM 790 C C . TRP A 1 101 ? -3.140 -11.846 17.461 1.00 77.62 101 TRP A C 1
ATOM 792 O O . TRP A 1 101 ? -3.703 -12.184 18.507 1.00 77.62 101 TRP A O 1
ATOM 802 N N . ALA A 1 102 ? -3.509 -12.303 16.266 1.00 81.56 102 ALA A N 1
ATOM 803 C CA . ALA A 1 102 ? -4.453 -13.399 16.133 1.00 81.56 102 ALA A CA 1
ATOM 804 C C . ALA A 1 102 ? -3.844 -14.665 16.755 1.00 81.56 102 ALA A C 1
ATOM 806 O O . ALA A 1 102 ? -2.664 -14.962 16.568 1.00 81.56 102 ALA A O 1
ATOM 807 N N . GLY A 1 103 ? -4.649 -15.428 17.497 1.00 90.06 103 GLY A N 1
ATOM 808 C CA . GLY A 1 103 ? -4.204 -16.722 18.008 1.00 90.06 103 GLY A CA 1
ATOM 809 C C . GLY A 1 103 ? -3.839 -17.663 16.856 1.00 90.06 103 GLY A C 1
ATOM 810 O O . GLY A 1 103 ? -4.471 -17.631 15.800 1.00 90.06 103 GLY A O 1
ATOM 811 N N . TRP A 1 104 ? -2.859 -18.546 17.064 1.00 91.94 104 TRP A N 1
ATOM 812 C CA . TRP A 1 104 ? -2.351 -19.454 16.022 1.00 91.94 104 TRP A CA 1
ATOM 813 C C . TRP A 1 104 ? -3.442 -20.294 15.336 1.00 91.94 104 TRP A C 1
ATOM 815 O O . TRP A 1 104 ? -3.389 -20.535 14.133 1.00 91.94 104 TRP A O 1
ATOM 825 N N . ARG A 1 105 ? -4.472 -20.704 16.090 1.00 93.94 105 ARG A N 1
ATOM 826 C CA . ARG A 1 105 ? -5.634 -21.432 15.550 1.00 93.94 105 ARG A CA 1
ATOM 827 C C . ARG A 1 105 ? -6.420 -20.589 14.545 1.00 93.94 105 ARG A C 1
ATOM 829 O O . ARG A 1 105 ? -6.716 -21.062 13.454 1.00 93.94 105 ARG A O 1
ATOM 836 N N . THR A 1 106 ? -6.715 -19.341 14.906 1.00 92.94 106 THR A N 1
ATOM 837 C CA . THR A 1 106 ? -7.411 -18.374 14.049 1.00 92.94 106 THR A CA 1
ATOM 838 C C . THR A 1 106 ? -6.582 -18.064 12.811 1.00 92.94 106 THR A C 1
ATOM 840 O O . THR A 1 106 ? -7.109 -18.107 11.705 1.00 92.94 106 THR A O 1
ATOM 843 N N . PHE A 1 107 ? -5.278 -17.835 12.983 1.00 91.25 107 PHE A N 1
ATOM 844 C CA . PHE A 1 107 ? -4.359 -17.609 11.870 1.00 91.25 107 PHE A CA 1
ATOM 845 C C . PHE A 1 107 ? -4.372 -18.771 10.870 1.00 91.25 107 PHE A C 1
ATOM 847 O O . PHE A 1 107 ? -4.615 -18.546 9.690 1.00 91.25 107 PHE A O 1
ATOM 854 N N . ARG A 1 108 ? -4.178 -20.019 11.324 1.00 95.44 108 ARG A N 1
ATOM 855 C CA . ARG A 1 108 ? -4.163 -21.187 10.425 1.00 95.44 108 ARG A CA 1
ATOM 856 C C . ARG A 1 108 ? -5.485 -21.389 9.694 1.00 95.44 108 ARG A C 1
ATOM 858 O O . ARG A 1 108 ? -5.460 -21.769 8.530 1.00 95.44 108 ARG A O 1
ATOM 865 N N . PHE A 1 109 ? -6.611 -21.150 10.366 1.00 97.12 109 PHE A N 1
ATOM 866 C CA . PHE A 1 109 ? -7.927 -21.235 9.740 1.00 97.12 109 PHE A CA 1
ATOM 867 C C . PHE A 1 109 ? -8.067 -20.220 8.602 1.00 97.12 109 PHE A C 1
ATOM 869 O O . PHE A 1 109 ? -8.358 -20.613 7.478 1.00 97.12 109 PHE A O 1
ATOM 876 N N . TRP A 1 110 ? -7.796 -18.938 8.869 1.00 94.81 110 TRP A N 1
ATOM 877 C CA . TRP A 1 110 ? -7.909 -17.892 7.850 1.00 94.81 110 TRP A CA 1
ATOM 878 C C . TRP A 1 110 ? -6.875 -18.039 6.742 1.00 94.81 110 TRP A C 1
ATOM 880 O O . TRP A 1 110 ? -7.204 -17.832 5.583 1.00 94.81 110 TRP A O 1
ATOM 890 N N . PHE A 1 111 ? -5.658 -18.475 7.062 1.00 93.44 111 PHE A N 1
ATOM 891 C CA . PHE A 1 111 ? -4.646 -18.779 6.058 1.00 93.44 111 PHE A CA 1
ATOM 892 C C . PHE A 1 111 ? -5.102 -19.904 5.118 1.00 93.44 111 PHE A C 1
ATOM 894 O O . PHE A 1 111 ? -5.042 -19.753 3.901 1.00 93.44 111 PHE A O 1
ATOM 901 N N . ALA A 1 112 ? -5.620 -21.009 5.667 1.00 96.62 112 ALA A N 1
ATOM 902 C CA . ALA A 1 112 ? -6.156 -22.108 4.867 1.00 96.62 112 ALA A CA 1
ATOM 903 C C . ALA A 1 112 ? -7.380 -21.679 4.042 1.00 96.62 112 ALA A C 1
ATOM 905 O O . ALA A 1 112 ? -7.481 -22.043 2.873 1.00 96.62 112 ALA A O 1
ATOM 906 N N . ALA A 1 113 ? -8.277 -20.874 4.619 1.00 97.06 113 ALA A N 1
ATOM 907 C CA . ALA A 1 113 ? -9.431 -20.322 3.915 1.00 97.06 113 ALA A CA 1
ATOM 908 C C . ALA A 1 113 ? -9.008 -19.411 2.751 1.00 97.06 113 ALA A C 1
ATOM 910 O O . ALA A 1 113 ? -9.554 -19.539 1.658 1.00 97.06 113 ALA A O 1
ATOM 911 N N . SER A 1 114 ? -8.001 -18.552 2.941 1.00 94.62 114 SER A N 1
ATOM 912 C CA . SER A 1 114 ? -7.446 -17.713 1.873 1.00 94.62 114 SER A CA 1
ATOM 913 C C . SER A 1 114 ? -6.805 -18.546 0.765 1.00 94.62 114 SER A C 1
ATOM 915 O O . SER A 1 114 ? -7.056 -18.279 -0.405 1.00 94.62 114 SER A O 1
ATOM 917 N N . LEU A 1 115 ? -6.034 -19.587 1.100 1.00 96.19 115 LEU A N 1
ATOM 918 C CA . LEU A 1 115 ? -5.469 -20.499 0.096 1.00 96.19 115 LEU A CA 1
ATOM 919 C C . LEU A 1 115 ? -6.556 -21.239 -0.688 1.00 96.19 115 LEU A C 1
ATOM 921 O O . LEU A 1 115 ? -6.456 -21.372 -1.905 1.00 96.19 115 LEU A O 1
ATOM 925 N N . MET A 1 116 ? -7.606 -21.694 -0.003 1.00 97.38 116 MET A N 1
ATOM 926 C CA . MET A 1 116 ? -8.757 -22.318 -0.650 1.00 97.38 116 MET A CA 1
ATOM 927 C C . MET A 1 116 ? -9.457 -21.333 -1.588 1.00 97.38 116 MET A C 1
ATOM 929 O O . MET A 1 116 ? -9.776 -21.696 -2.715 1.00 97.38 116 MET A O 1
ATOM 933 N N . LEU A 1 117 ? -9.658 -20.087 -1.152 1.00 96.50 117 LEU A N 1
ATOM 934 C CA . LEU A 1 117 ? -10.276 -19.048 -1.968 1.00 96.50 117 LEU A CA 1
ATOM 935 C C . LEU A 1 117 ? -9.444 -18.740 -3.217 1.00 96.50 117 LEU A C 1
ATOM 937 O O . LEU A 1 117 ? -10.011 -18.646 -4.302 1.00 96.50 117 LEU A O 1
ATOM 941 N N . VAL A 1 118 ? -8.118 -18.647 -3.083 1.00 94.00 118 VAL A N 1
ATOM 942 C CA . VAL A 1 118 ? -7.201 -18.506 -4.224 1.00 94.00 118 VAL A CA 1
ATOM 943 C C . VAL A 1 118 ? -7.354 -19.692 -5.176 1.00 94.00 118 VAL A C 1
ATOM 945 O O . VAL A 1 118 ? -7.562 -19.484 -6.363 1.00 94.00 118 VAL A O 1
ATOM 948 N N . GLY A 1 119 ? -7.349 -20.929 -4.672 1.00 94.81 119 GLY A N 1
ATOM 949 C CA . GLY A 1 119 ? -7.533 -22.118 -5.513 1.00 94.81 119 GLY A CA 1
ATOM 950 C C . GLY A 1 119 ? -8.877 -22.145 -6.251 1.00 94.81 119 GLY A C 1
ATOM 951 O O . GLY A 1 119 ? -8.933 -22.512 -7.422 1.00 94.81 119 GLY A O 1
ATOM 952 N N . VAL A 1 120 ? -9.960 -21.713 -5.597 1.00 95.81 120 VAL A N 1
ATOM 953 C CA . VAL A 1 120 ? -11.286 -21.588 -6.224 1.00 95.81 120 VAL A CA 1
ATOM 954 C C . VAL A 1 120 ? -11.297 -20.484 -7.284 1.00 95.81 120 VAL A C 1
ATOM 956 O O . VAL A 1 120 ? -11.876 -20.680 -8.351 1.00 95.81 120 VAL A O 1
ATOM 959 N N . ALA A 1 121 ? -10.649 -19.347 -7.022 1.00 92.62 121 ALA A N 1
ATOM 960 C CA . ALA A 1 121 ? -10.532 -18.255 -7.986 1.00 92.62 121 ALA A CA 1
ATOM 961 C C . ALA A 1 121 ? -9.727 -18.676 -9.227 1.00 92.62 121 ALA A C 1
ATOM 963 O O . ALA A 1 121 ? -10.157 -18.411 -10.348 1.00 92.62 121 ALA A O 1
ATOM 964 N N . GLU A 1 122 ? -8.623 -19.401 -9.041 1.00 92.75 122 GLU A N 1
ATOM 965 C CA . GLU A 1 122 ? -7.825 -19.954 -10.140 1.00 92.75 122 GLU A CA 1
ATOM 966 C C . GLU A 1 122 ? -8.609 -20.982 -10.959 1.00 92.75 122 GLU A C 1
ATOM 968 O O . GLU A 1 122 ? -8.593 -20.938 -12.188 1.00 92.75 122 GLU A O 1
ATOM 973 N N . LEU A 1 123 ? -9.366 -21.865 -10.301 1.00 93.81 123 LEU A N 1
ATOM 974 C CA . LEU A 1 123 ? -10.239 -22.807 -10.999 1.00 93.81 123 LEU A CA 1
ATOM 975 C C . LEU A 1 123 ? -11.307 -22.075 -11.823 1.00 93.81 123 LEU A C 1
ATOM 977 O O . LEU A 1 123 ? -11.556 -22.441 -12.969 1.00 93.81 123 LEU A O 1
ATOM 981 N N . ALA A 1 124 ? -11.921 -21.027 -11.269 1.00 94.06 124 ALA A N 1
ATOM 982 C CA . ALA A 1 124 ? -12.883 -20.206 -11.996 1.00 94.06 124 ALA A CA 1
ATOM 983 C C . ALA A 1 124 ? -12.244 -19.498 -13.204 1.00 94.06 124 ALA A C 1
ATOM 985 O O . ALA A 1 124 ? -12.853 -19.471 -14.273 1.00 94.06 124 ALA A O 1
ATOM 986 N N . ASN A 1 125 ? -11.021 -18.973 -13.068 1.00 92.31 125 ASN A N 1
ATOM 987 C CA . ASN A 1 125 ? -10.280 -18.372 -14.181 1.00 92.31 125 ASN A CA 1
ATOM 988 C C . ASN A 1 125 ? -9.966 -19.400 -15.272 1.00 92.31 125 ASN A C 1
ATOM 990 O O . ASN A 1 125 ? -10.207 -19.121 -16.445 1.00 92.31 125 ASN A O 1
ATOM 994 N N . TYR A 1 126 ? -9.511 -20.594 -14.887 1.00 92.56 126 TYR A N 1
ATOM 995 C CA . TYR A 1 126 ? -9.241 -21.695 -15.811 1.00 92.56 126 TYR A CA 1
ATOM 996 C C . TYR A 1 126 ? -10.495 -22.108 -16.592 1.00 92.56 126 TYR A C 1
ATOM 998 O O . TYR A 1 126 ? -10.458 -22.219 -17.814 1.00 92.56 126 TYR A O 1
ATOM 1006 N N . LEU A 1 127 ? -11.631 -22.275 -15.905 1.00 95.69 127 LEU A N 1
ATOM 1007 C CA . LEU A 1 127 ? -12.906 -22.624 -16.543 1.00 95.69 127 LEU A CA 1
ATOM 1008 C C . LEU A 1 127 ? -13.445 -21.513 -17.458 1.00 95.69 127 LEU A C 1
ATOM 1010 O O . LEU A 1 127 ? -14.202 -21.799 -18.382 1.00 95.69 127 LEU A O 1
ATOM 1014 N N . ALA A 1 128 ? -13.076 -20.258 -17.199 1.00 94.56 128 ALA A N 1
ATOM 1015 C CA . ALA A 1 128 ? -13.463 -19.097 -17.996 1.00 94.56 128 ALA A CA 1
ATOM 1016 C C . ALA A 1 128 ? -12.461 -18.753 -19.116 1.00 94.56 128 ALA A C 1
ATOM 1018 O O . ALA A 1 128 ? -12.611 -17.697 -19.732 1.00 94.56 128 ALA A O 1
ATOM 1019 N N . ASP A 1 129 ? -11.444 -19.594 -19.345 1.00 92.44 129 ASP A N 1
ATOM 1020 C CA . ASP A 1 129 ? -10.339 -19.368 -20.292 1.00 92.44 129 ASP A CA 1
ATOM 1021 C C . ASP A 1 129 ? -9.658 -17.997 -20.101 1.00 92.44 129 ASP A C 1
ATOM 1023 O O . ASP A 1 129 ? -9.261 -17.303 -21.040 1.00 92.44 129 ASP A O 1
ATOM 1027 N N . ARG A 1 130 ? -9.574 -17.557 -18.838 1.00 88.56 130 ARG A N 1
ATOM 1028 C CA . ARG A 1 130 ? -8.885 -16.327 -18.450 1.00 88.56 130 ARG A CA 1
ATOM 1029 C C . ARG A 1 130 ? -7.426 -16.622 -18.123 1.00 88.56 130 ARG A C 1
ATOM 1031 O O . ARG A 1 130 ? -7.123 -17.682 -17.574 1.00 88.56 130 ARG A O 1
ATOM 1038 N N . PRO A 1 131 ? -6.512 -15.674 -18.394 1.00 84.62 131 PRO A N 1
ATOM 1039 C CA . PRO A 1 131 ? -5.119 -15.840 -18.010 1.00 84.62 131 PRO A CA 1
ATOM 1040 C C . PRO A 1 131 ? -5.010 -16.022 -16.491 1.00 84.62 131 PRO A C 1
ATOM 1042 O O . PRO A 1 131 ? -5.562 -15.228 -15.730 1.00 84.62 131 PRO A O 1
ATOM 1045 N N . ALA A 1 132 ? -4.277 -17.056 -16.066 1.00 81.38 132 ALA A N 1
ATOM 1046 C CA . ALA A 1 132 ? -4.054 -17.361 -14.649 1.00 81.38 132 ALA A CA 1
ATOM 1047 C C . ALA A 1 132 ? -3.317 -16.224 -13.918 1.00 81.38 132 ALA A C 1
ATOM 1049 O O . ALA A 1 132 ? -3.570 -15.943 -12.754 1.00 81.38 132 ALA A O 1
ATOM 1050 N N . VAL A 1 133 ? -2.420 -15.522 -14.620 1.00 84.75 133 VAL A N 1
ATOM 1051 C CA . VAL A 1 133 ? -1.693 -14.372 -14.074 1.00 84.75 133 VAL A CA 1
ATOM 1052 C C . VAL A 1 133 ? -2.080 -13.116 -14.854 1.00 84.75 133 VAL A C 1
ATOM 1054 O O . VAL A 1 133 ? -1.904 -13.093 -16.074 1.00 84.75 133 VAL A O 1
ATOM 1057 N N . PRO A 1 134 ? -2.571 -12.058 -14.184 1.00 88.44 134 PRO A N 1
ATOM 1058 C CA . PRO A 1 134 ? -2.818 -10.774 -14.826 1.00 88.44 134 PRO A CA 1
ATOM 1059 C C . PRO A 1 134 ? -1.545 -10.197 -15.455 1.00 88.44 134 PRO A C 1
ATOM 1061 O O . PRO A 1 134 ? -0.479 -10.225 -14.840 1.00 88.44 134 PRO A O 1
ATOM 1064 N N . GLU A 1 135 ? -1.670 -9.586 -16.635 1.00 89.62 135 GLU A N 1
ATOM 1065 C CA . GLU A 1 135 ? -0.526 -9.035 -17.379 1.00 89.62 135 GLU A CA 1
ATOM 1066 C C . GLU A 1 135 ? 0.274 -8.015 -16.558 1.00 89.62 135 GLU A C 1
ATOM 1068 O O . GLU A 1 135 ? 1.499 -8.033 -16.541 1.00 89.62 135 GLU A O 1
ATOM 1073 N N . PHE A 1 136 ? -0.414 -7.179 -15.778 1.00 89.69 136 PHE A N 1
ATOM 1074 C CA . PHE A 1 136 ? 0.239 -6.237 -14.871 1.00 89.69 136 PHE A CA 1
ATOM 1075 C C . PHE A 1 136 ? 1.139 -6.927 -13.834 1.00 89.69 136 PHE A C 1
ATOM 1077 O O . PHE A 1 136 ? 2.213 -6.417 -13.526 1.00 89.69 136 PHE A O 1
ATOM 1084 N N . MET A 1 137 ? 0.727 -8.083 -13.300 1.00 91.50 137 MET A N 1
ATOM 1085 C CA . MET A 1 137 ? 1.553 -8.821 -12.343 1.00 91.50 137 MET A CA 1
ATOM 1086 C C . MET A 1 137 ? 2.792 -9.388 -13.025 1.00 91.50 137 MET A C 1
ATOM 1088 O O . MET A 1 137 ? 3.890 -9.226 -12.500 1.00 91.50 137 MET A O 1
ATOM 1092 N N . ARG A 1 138 ? 2.642 -9.986 -14.212 1.00 93.88 138 ARG A N 1
ATOM 1093 C CA . ARG A 1 138 ? 3.787 -10.444 -15.009 1.00 93.88 138 ARG A CA 1
ATOM 1094 C C . ARG A 1 138 ? 4.761 -9.291 -15.261 1.00 93.88 138 ARG A C 1
ATOM 1096 O O . ARG A 1 138 ? 5.932 -9.401 -14.903 1.00 93.88 138 ARG A O 1
ATOM 1103 N N . LEU A 1 139 ? 4.253 -8.166 -15.762 1.00 94.81 139 LEU A N 1
ATOM 1104 C CA . LEU A 1 139 ? 5.043 -6.971 -16.034 1.00 94.81 139 LEU A CA 1
ATOM 1105 C C . LEU A 1 139 ? 5.769 -6.474 -14.778 1.00 94.81 139 LEU A C 1
ATOM 1107 O O . LEU A 1 139 ? 6.962 -6.187 -14.835 1.00 94.81 139 LEU A O 1
ATOM 1111 N N . ALA A 1 140 ? 5.089 -6.400 -13.632 1.00 95.00 140 ALA A N 1
ATOM 1112 C CA . ALA A 1 140 ? 5.693 -5.965 -12.375 1.00 95.00 140 ALA A CA 1
ATOM 1113 C C . ALA A 1 140 ? 6.835 -6.889 -11.920 1.00 95.00 140 ALA A C 1
ATOM 1115 O O . ALA A 1 140 ? 7.857 -6.403 -11.442 1.00 95.00 140 ALA A O 1
ATOM 1116 N N . TYR A 1 141 ? 6.706 -8.206 -12.088 1.00 94.81 141 TYR A N 1
ATOM 1117 C CA . TYR A 1 141 ? 7.780 -9.143 -11.745 1.00 94.81 141 TYR A CA 1
ATOM 1118 C C . TYR A 1 141 ? 8.966 -9.040 -12.711 1.00 94.81 141 TYR A C 1
ATOM 1120 O O . TYR A 1 141 ? 10.111 -8.986 -12.261 1.00 94.81 141 TYR A O 1
ATOM 1128 N N . GLU A 1 142 ? 8.703 -8.967 -14.017 1.00 95.69 142 GLU A N 1
ATOM 1129 C CA . GLU A 1 142 ? 9.739 -8.868 -15.055 1.00 95.69 142 GLU A CA 1
ATOM 1130 C C . GLU A 1 142 ? 10.523 -7.545 -14.965 1.00 95.69 142 GLU A C 1
ATOM 1132 O O . GLU A 1 142 ? 11.730 -7.511 -15.199 1.00 95.69 142 GLU A O 1
ATOM 1137 N N . THR A 1 143 ? 9.862 -6.462 -14.545 1.00 96.69 143 THR A N 1
ATOM 1138 C CA . THR A 1 143 ? 10.434 -5.102 -14.469 1.00 96.69 143 THR A CA 1
ATOM 1139 C C . THR A 1 143 ? 10.778 -4.652 -13.046 1.00 96.69 143 THR A C 1
ATOM 1141 O O . THR A 1 143 ? 11.043 -3.472 -12.804 1.00 96.69 143 THR A O 1
ATOM 1144 N N . ALA A 1 144 ? 10.790 -5.573 -12.077 1.00 93.75 144 ALA A N 1
ATOM 1145 C CA . ALA A 1 144 ? 11.067 -5.255 -10.675 1.00 93.75 144 ALA A CA 1
ATOM 1146 C C . ALA A 1 144 ? 12.451 -4.616 -10.471 1.00 93.75 144 ALA A C 1
ATOM 1148 O O . ALA A 1 144 ? 12.644 -3.836 -9.538 1.00 93.75 144 ALA A O 1
ATOM 1149 N N . GLY A 1 145 ? 13.428 -4.983 -11.311 1.00 92.62 145 GLY A N 1
ATOM 1150 C CA . GLY A 1 145 ? 14.844 -4.630 -11.174 1.00 92.62 145 GLY A CA 1
ATOM 1151 C C . GLY A 1 145 ? 15.513 -5.335 -9.989 1.00 92.62 145 GLY A C 1
ATOM 1152 O O . GLY A 1 145 ? 16.507 -6.034 -10.157 1.00 92.62 145 GLY A O 1
ATOM 1153 N N . TRP A 1 146 ? 14.928 -5.213 -8.795 1.00 95.19 146 TRP A N 1
ATOM 1154 C CA . TRP A 1 146 ? 15.344 -5.895 -7.575 1.00 95.19 146 TRP A CA 1
ATOM 1155 C C . TRP A 1 146 ? 14.141 -6.561 -6.892 1.00 95.19 146 TRP A C 1
ATOM 1157 O O . TRP A 1 146 ? 13.385 -5.940 -6.143 1.00 95.19 146 TRP A O 1
ATOM 1167 N N . LEU A 1 147 ? 13.968 -7.858 -7.154 1.00 96.06 147 LEU A N 1
ATOM 1168 C CA . LEU A 1 147 ? 12.799 -8.625 -6.714 1.00 96.06 147 LEU A CA 1
ATOM 1169 C C . LEU A 1 147 ? 12.562 -8.620 -5.186 1.00 96.06 147 LEU A C 1
ATOM 1171 O O . LEU A 1 147 ? 11.406 -8.493 -4.785 1.00 96.06 147 LEU A O 1
ATOM 1175 N N . PRO A 1 148 ? 13.591 -8.684 -4.312 1.00 97.25 148 PRO A N 1
ATOM 1176 C CA . PRO A 1 148 ? 13.395 -8.5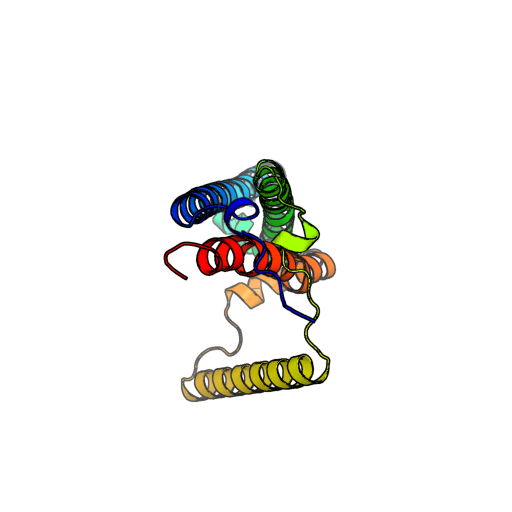60 -2.867 1.00 97.25 148 PRO A CA 1
ATOM 1177 C C . PRO A 1 148 ? 12.723 -7.253 -2.429 1.00 97.25 148 PRO A C 1
ATOM 1179 O O . PRO A 1 148 ? 11.950 -7.275 -1.475 1.00 97.25 148 PRO A O 1
ATOM 1182 N N . LEU A 1 149 ? 12.963 -6.133 -3.121 1.00 97.06 149 LEU A N 1
ATOM 1183 C CA . LEU A 1 149 ? 12.307 -4.860 -2.801 1.00 97.06 149 LEU A CA 1
ATOM 1184 C C . LEU A 1 149 ? 10.821 -4.903 -3.134 1.00 97.06 149 LEU A C 1
ATOM 1186 O O . LEU A 1 149 ? 9.997 -4.493 -2.323 1.00 97.06 149 LEU A O 1
ATOM 1190 N N . LEU A 1 150 ? 10.474 -5.428 -4.310 1.00 97.44 150 LEU A N 1
ATOM 1191 C CA . LEU A 1 150 ? 9.081 -5.623 -4.706 1.00 97.44 150 LEU A CA 1
ATOM 1192 C C . LEU A 1 150 ? 8.371 -6.600 -3.759 1.00 97.44 150 LEU A C 1
ATOM 1194 O O . LEU A 1 150 ? 7.259 -6.329 -3.311 1.00 97.44 150 LEU A O 1
ATOM 1198 N N . ALA A 1 151 ? 9.031 -7.702 -3.398 1.00 96.81 151 ALA A N 1
ATOM 1199 C CA . ALA A 1 151 ? 8.495 -8.668 -2.447 1.00 96.81 151 ALA A CA 1
ATOM 1200 C C . ALA A 1 151 ? 8.255 -8.027 -1.073 1.00 96.81 151 ALA A C 1
ATOM 1202 O O . ALA A 1 151 ? 7.175 -8.181 -0.509 1.00 96.81 151 ALA A O 1
ATOM 1203 N N . LEU A 1 152 ? 9.212 -7.249 -0.557 1.00 97.88 152 LEU A N 1
ATOM 1204 C CA . LEU A 1 152 ? 9.044 -6.513 0.696 1.00 97.88 152 LEU A CA 1
ATOM 1205 C C . LEU A 1 152 ? 7.874 -5.520 0.611 1.00 97.88 152 LEU A C 1
ATOM 1207 O O . LEU A 1 152 ? 7.070 -5.448 1.541 1.00 97.88 152 LEU A O 1
ATOM 1211 N N . ALA A 1 153 ? 7.741 -4.809 -0.514 1.00 97.38 153 ALA A N 1
ATOM 1212 C CA . ALA A 1 153 ? 6.650 -3.868 -0.750 1.00 97.38 153 ALA A CA 1
ATOM 1213 C C . ALA A 1 153 ? 5.277 -4.547 -0.627 1.00 97.38 153 ALA A C 1
ATOM 1215 O O . ALA A 1 153 ? 4.436 -4.112 0.157 1.00 97.38 153 ALA A O 1
ATOM 1216 N N . VAL A 1 154 ? 5.068 -5.623 -1.388 1.00 95.81 154 VAL A N 1
ATOM 1217 C CA . VAL A 1 154 ? 3.751 -6.255 -1.564 1.00 95.81 154 VAL A CA 1
ATOM 1218 C C . VAL A 1 154 ? 3.406 -7.205 -0.418 1.00 95.81 154 VAL A C 1
ATOM 1220 O O . VAL A 1 154 ? 2.254 -7.268 -0.006 1.00 95.81 154 VAL A O 1
ATOM 1223 N N . VAL A 1 155 ? 4.383 -7.941 0.117 1.00 95.81 155 VAL A N 1
ATOM 1224 C CA . VAL A 1 155 ? 4.136 -8.974 1.140 1.00 95.81 155 VAL A CA 1
ATOM 1225 C C . VAL A 1 155 ? 4.119 -8.392 2.551 1.00 95.81 155 VAL A C 1
ATOM 1227 O O . VAL A 1 155 ? 3.418 -8.912 3.415 1.00 95.81 155 VAL A O 1
ATOM 1230 N N . MET A 1 156 ? 4.885 -7.328 2.804 1.00 95.69 156 MET A N 1
ATOM 1231 C CA . MET A 1 156 ? 5.066 -6.795 4.158 1.00 95.69 156 MET A CA 1
ATOM 1232 C C . MET A 1 156 ? 4.568 -5.362 4.291 1.00 95.69 156 MET A C 1
ATOM 1234 O O . MET A 1 156 ? 3.739 -5.083 5.152 1.00 95.69 156 MET A O 1
ATOM 1238 N N . VAL A 1 157 ? 5.073 -4.444 3.466 1.00 97.56 157 VAL A N 1
ATOM 1239 C CA . VAL A 1 157 ? 4.868 -3.003 3.671 1.00 97.56 157 VAL A CA 1
ATOM 1240 C C . VAL A 1 157 ? 3.420 -2.594 3.417 1.00 97.56 157 VAL A C 1
ATOM 1242 O O . VAL A 1 157 ? 2.828 -1.935 4.273 1.00 97.56 157 VAL A O 1
ATOM 1245 N N . ALA A 1 158 ? 2.840 -3.003 2.287 1.00 96.56 158 ALA A N 1
ATOM 1246 C CA . ALA A 1 158 ? 1.441 -2.725 1.980 1.00 96.56 158 ALA A CA 1
ATOM 1247 C C . ALA A 1 158 ? 0.492 -3.356 3.021 1.00 96.56 158 ALA A C 1
ATOM 1249 O O . ALA A 1 158 ? -0.231 -2.590 3.658 1.00 96.56 158 ALA A O 1
ATOM 1250 N N . PRO A 1 159 ? 0.554 -4.672 3.323 1.00 94.69 159 PRO A N 1
ATOM 1251 C CA . PRO A 1 159 ? -0.319 -5.278 4.331 1.00 94.69 159 PRO A CA 1
ATOM 1252 C C . PRO A 1 159 ? -0.162 -4.675 5.730 1.00 94.69 159 PRO A C 1
ATOM 1254 O O . PRO A 1 159 ? -1.142 -4.520 6.455 1.00 94.69 159 PRO A O 1
ATOM 1257 N N . LEU A 1 160 ? 1.059 -4.296 6.126 1.00 94.00 160 LEU A N 1
ATOM 1258 C CA . LEU A 1 160 ? 1.283 -3.632 7.409 1.00 94.00 160 LEU A CA 1
ATOM 1259 C C . LEU A 1 160 ? 0.597 -2.262 7.450 1.00 94.00 160 LEU A C 1
ATOM 1261 O O . LEU A 1 160 ? -0.064 -1.941 8.437 1.00 94.00 160 LEU A O 1
ATOM 1265 N N . PHE A 1 161 ? 0.738 -1.458 6.395 1.00 95.31 161 PHE A N 1
ATOM 1266 C CA . PHE A 1 161 ? 0.052 -0.170 6.306 1.00 95.31 161 PHE A CA 1
ATOM 1267 C C . PHE A 1 161 ? -1.472 -0.343 6.296 1.00 95.31 161 PHE A C 1
ATOM 1269 O O . PHE A 1 161 ? -2.164 0.359 7.032 1.00 95.31 161 PHE A O 1
ATOM 1276 N N . GLU A 1 162 ? -1.987 -1.300 5.525 1.00 94.56 162 GLU A N 1
ATOM 1277 C CA . GLU A 1 162 ? -3.412 -1.635 5.469 1.00 94.56 162 GLU A CA 1
ATOM 1278 C C . GLU A 1 162 ? -3.958 -2.022 6.845 1.00 94.56 162 GLU A C 1
ATOM 1280 O O . GLU A 1 162 ? -4.994 -1.508 7.260 1.00 94.56 162 GLU A O 1
ATOM 1285 N N . GLU A 1 163 ? -3.246 -2.857 7.601 1.00 92.75 163 GLU A N 1
ATOM 1286 C CA . GLU A 1 163 ? -3.668 -3.273 8.938 1.00 92.75 163 GLU A CA 1
ATOM 1287 C C . GLU A 1 163 ? -3.713 -2.088 9.917 1.00 92.75 163 GLU A C 1
ATOM 1289 O O . GLU A 1 163 ? -4.657 -1.941 10.701 1.00 92.75 163 GLU A O 1
ATOM 1294 N N . VAL A 1 164 ? -2.714 -1.203 9.862 1.00 91.94 164 VAL A N 1
ATOM 1295 C CA . VAL A 1 164 ? -2.661 0.000 10.706 1.00 91.94 164 VAL A CA 1
ATOM 1296 C C . VAL A 1 164 ? -3.764 0.991 10.308 1.00 91.94 164 VAL A C 1
ATOM 1298 O O . VAL A 1 164 ? -4.413 1.566 11.184 1.00 91.94 164 VAL A O 1
ATOM 1301 N N . PHE A 1 165 ? -4.025 1.172 9.014 1.00 94.31 165 PHE A N 1
ATOM 1302 C CA . PHE A 1 165 ? -5.033 2.104 8.513 1.00 94.31 165 PHE A CA 1
ATOM 1303 C C . PHE A 1 165 ? -6.464 1.575 8.677 1.00 94.31 165 PHE A C 1
ATOM 1305 O O . PHE A 1 165 ? -7.289 2.217 9.329 1.00 94.31 165 PHE A O 1
ATOM 1312 N N . PHE A 1 166 ? -6.777 0.402 8.128 1.00 92.88 166 PHE A N 1
ATOM 1313 C CA . PHE A 1 166 ? -8.133 -0.143 8.126 1.00 92.88 166 PHE A CA 1
ATOM 1314 C C . PHE A 1 166 ? -8.545 -0.652 9.501 1.00 92.88 166 PHE A C 1
ATOM 1316 O O . PHE A 1 166 ? -9.558 -0.202 10.037 1.00 92.88 166 PHE A O 1
ATOM 1323 N N . ARG A 1 167 ? -7.776 -1.567 10.101 1.00 88.94 167 ARG A N 1
ATOM 1324 C CA . ARG A 1 167 ? -8.137 -2.119 11.413 1.00 88.94 167 ARG A CA 1
ATOM 1325 C C . ARG A 1 167 ? -7.806 -1.136 12.530 1.00 88.94 167 ARG A C 1
ATOM 1327 O O .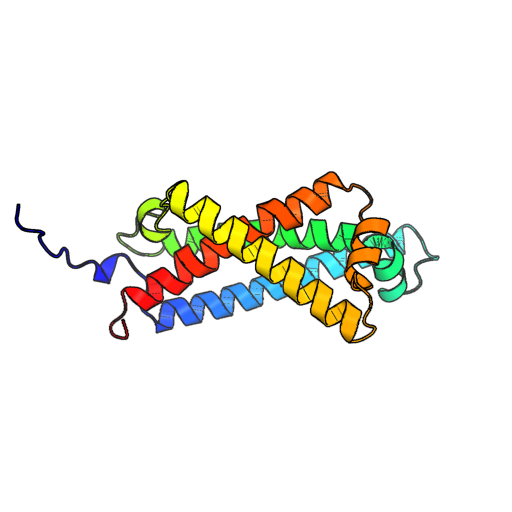 ARG A 1 167 ? -8.634 -0.895 13.407 1.00 88.94 167 ARG A O 1
ATOM 1334 N N . GLY A 1 168 ? -6.599 -0.580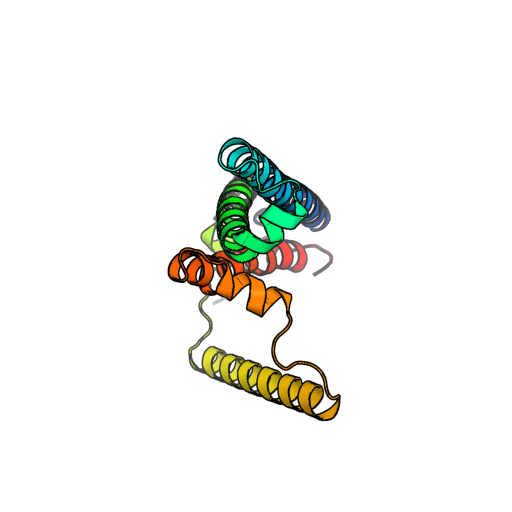 12.496 1.00 87.81 168 GLY A N 1
ATOM 1335 C CA . GLY A 1 168 ? -6.101 0.269 13.570 1.00 87.81 168 GLY A CA 1
ATOM 1336 C C . GLY A 1 168 ? -6.801 1.623 13.655 1.00 87.81 168 GLY A C 1
ATOM 1337 O O . GLY A 1 168 ? -7.107 2.072 14.754 1.00 87.81 168 GLY A O 1
ATOM 1338 N N . PHE A 1 169 ? -7.079 2.277 12.526 1.00 91.44 169 PHE A N 1
ATOM 1339 C CA . PHE A 1 169 ? -7.649 3.624 12.532 1.00 91.44 169 PHE A CA 1
ATOM 1340 C C . PHE A 1 169 ? -9.125 3.671 12.152 1.00 91.44 169 PHE A C 1
ATOM 1342 O O . PHE A 1 169 ? -9.952 4.132 12.946 1.00 91.44 169 PHE A O 1
ATOM 1349 N N . LEU A 1 170 ? -9.465 3.190 10.956 1.00 91.88 170 LEU A N 1
ATOM 1350 C CA . LEU A 1 170 ? -10.812 3.309 10.408 1.00 91.88 170 LEU A CA 1
ATOM 1351 C C . LEU A 1 170 ? -11.822 2.505 11.236 1.00 91.88 170 LEU A C 1
ATOM 1353 O O . LEU A 1 170 ? -12.797 3.066 11.732 1.00 91.88 170 LEU A O 1
ATOM 1357 N N . TYR A 1 171 ? -11.564 1.213 11.445 1.00 89.69 171 TYR A N 1
ATOM 1358 C CA . TYR A 1 171 ? -12.438 0.345 12.230 1.00 89.69 171 TYR A CA 1
ATOM 1359 C C . TYR A 1 171 ? -12.532 0.809 13.686 1.00 89.69 171 TYR A C 1
ATOM 1361 O O . TYR A 1 171 ? -13.637 0.957 14.200 1.00 89.69 171 TYR A O 1
ATOM 1369 N N . ALA A 1 172 ? -11.402 1.100 14.341 1.00 86.00 172 ALA A N 1
ATOM 1370 C CA . ALA A 1 172 ? -11.401 1.538 15.736 1.00 86.00 172 ALA A CA 1
ATOM 1371 C C . ALA A 1 172 ? -12.205 2.834 15.948 1.00 86.00 172 ALA A C 1
ATOM 1373 O O . ALA A 1 172 ? -12.986 2.920 16.899 1.00 86.00 172 ALA A O 1
ATOM 1374 N N . GLY A 1 173 ? -12.061 3.814 15.049 1.00 85.31 173 GLY A N 1
ATOM 1375 C CA . GLY A 1 173 ? -12.796 5.078 15.111 1.00 85.31 173 GLY A CA 1
ATOM 1376 C C . GLY A 1 173 ? -14.295 4.944 14.825 1.00 85.31 173 GLY A C 1
ATOM 1377 O O . GLY A 1 173 ? -15.099 5.655 15.426 1.00 85.31 173 GLY A O 1
ATOM 1378 N N . LEU A 1 174 ? -14.696 4.016 13.950 1.00 87.56 174 LEU A N 1
ATOM 1379 C CA . LEU A 1 174 ? -16.112 3.754 13.673 1.00 87.56 174 LEU A CA 1
ATOM 1380 C C . LEU A 1 174 ? -16.770 2.917 14.780 1.00 87.56 174 LEU A C 1
ATOM 1382 O O . LEU A 1 174 ? -17.860 3.267 15.231 1.00 87.56 174 LEU A O 1
ATOM 1386 N N . ALA A 1 175 ? -16.101 1.867 15.261 1.00 84.31 175 ALA A N 1
ATOM 1387 C CA . ALA A 1 175 ? -16.636 0.931 16.252 1.00 84.31 175 ALA A CA 1
ATOM 1388 C C . ALA A 1 175 ? -16.827 1.541 17.652 1.00 84.31 175 ALA A C 1
ATOM 1390 O O . ALA A 1 175 ? -17.663 1.063 18.404 1.00 84.31 175 ALA A O 1
ATOM 1391 N N . HIS A 1 176 ? -16.075 2.588 18.009 1.00 75.56 176 HIS A N 1
ATOM 1392 C CA . HIS A 1 176 ? -16.232 3.301 19.290 1.00 75.56 176 HIS A CA 1
ATOM 1393 C C . HIS A 1 176 ? -17.037 4.610 19.152 1.00 75.56 176 HIS A C 1
ATOM 1395 O O . HIS A 1 176 ? -17.052 5.449 20.064 1.00 75.56 176 HIS A O 1
ATOM 1401 N N . SER A 1 177 ? -17.687 4.810 18.002 1.00 67.12 177 SER A N 1
ATOM 1402 C CA . SER A 1 177 ? -18.572 5.946 17.744 1.00 67.12 177 SER A CA 1
ATOM 1403 C C . SER A 1 177 ? -20.011 5.666 18.174 1.00 67.12 177 SER A C 1
ATOM 1405 O O . SER A 1 177 ? -20.391 4.527 18.344 1.00 67.12 177 SER A O 1
ATOM 1407 N N . ARG A 1 178 ? -20.869 6.693 18.254 1.00 57.12 178 ARG A N 1
ATOM 1408 C CA . ARG A 1 178 ? -22.314 6.518 18.533 1.00 57.12 178 ARG A CA 1
ATOM 1409 C C . ARG A 1 178 ? -23.083 5.701 17.480 1.00 57.12 178 ARG A C 1
ATOM 1411 O O . ARG A 1 178 ? -24.261 5.432 17.683 1.00 57.12 178 ARG A O 1
ATOM 1418 N N . ILE A 1 179 ? -22.451 5.404 16.347 1.00 55.78 179 ILE A N 1
ATOM 1419 C CA . ILE A 1 179 ? -23.014 4.610 15.249 1.00 55.78 179 ILE A CA 1
ATOM 1420 C C . ILE A 1 179 ? -22.625 3.120 15.423 1.00 55.78 179 ILE A C 1
ATOM 1422 O O . ILE A 1 179 ? -23.167 2.273 14.718 1.00 55.78 179 ILE A O 1
ATOM 1426 N N . GLY A 1 180 ? -21.722 2.809 16.371 1.00 43.06 180 GLY A N 1
ATOM 1427 C CA . GLY A 1 180 ? -21.311 1.467 16.802 1.00 43.06 180 GLY A CA 1
ATOM 1428 C C . GLY A 1 180 ? -21.714 1.172 18.243 1.00 43.06 180 GLY A C 1
ATOM 1429 O O . GLY A 1 180 ? -21.274 1.912 19.149 1.00 43.06 180 GLY A O 1
#

Radius of gyration: 20.67 Å; chains: 1; bounding box: 42×37×65 Å